Protein AF-A0A6M0S0P9-F1 (afdb_monomer_lite)

Sequence (136 aa):
MKTSNFANNAHHNLQGISISRYPATRSGFTGPEFPPLFPDTGLLKDYKESRIDWSGYVARYEQQLSLLKADEAYAYLCQIAAEIGADEPVLLCFESAKTLDKQPCHRRLVAAWLEREIGVQVPEWAKQKSLLEAVA

pLDDT: mean 90.96, std 12.31, range [41.12, 98.56]

Radius of gyration: 15.5 Å; chains: 1; bounding box: 53×34×36 Å

InterPro domains:
  IPR054495 Active DUF488-N3 subclade [PF22751] (34-116)

Organism: NCBI:txid2304604

Structure (mmCIF, N/CA/C/O backbone):
data_AF-A0A6M0S0P9-F1
#
_entry.id   AF-A0A6M0S0P9-F1
#
loop_
_atom_site.group_PDB
_atom_site.id
_atom_site.type_symbol
_atom_site.label_atom_id
_atom_site.label_alt_id
_atom_site.label_comp_id
_atom_site.label_asym_id
_atom_site.label_entity_id
_atom_site.label_seq_id
_atom_site.pdbx_PDB_ins_code
_atom_site.Cartn_x
_atom_site.Cartn_y
_atom_site.Cartn_z
_atom_site.occupancy
_atom_site.B_iso_or_equiv
_atom_site.auth_seq_id
_atom_site.auth_comp_id
_atom_site.auth_asym_id
_atom_site.auth_atom_id
_atom_site.pdbx_PDB_model_num
ATOM 1 N N . MET A 1 1 ? -9.514 -6.079 6.563 1.00 95.25 1 MET A N 1
ATOM 2 C CA . MET A 1 1 ? -8.674 -5.093 5.848 1.00 95.25 1 MET A CA 1
ATOM 3 C C . MET A 1 1 ? -9.191 -4.932 4.427 1.00 95.25 1 MET A C 1
ATOM 5 O O . MET A 1 1 ? -9.629 -5.916 3.836 1.00 95.25 1 MET A O 1
ATOM 9 N N . LYS A 1 2 ? -9.080 -3.732 3.845 1.00 97.25 2 LYS A N 1
ATOM 10 C CA . LYS A 1 2 ? -9.421 -3.441 2.440 1.00 97.25 2 LYS A CA 1
ATOM 11 C C . LYS A 1 2 ? -8.310 -2.660 1.729 1.00 97.25 2 LYS A C 1
ATOM 13 O O . LYS A 1 2 ? -7.417 -2.103 2.361 1.00 97.25 2 LYS A O 1
ATOM 18 N N . THR A 1 3 ? -8.392 -2.577 0.405 1.00 97.12 3 THR A N 1
ATOM 19 C CA . THR A 1 3 ? -7.623 -1.636 -0.437 1.00 97.12 3 THR A CA 1
ATOM 20 C C . THR A 1 3 ? -8.552 -0.563 -1.002 1.00 97.12 3 THR A C 1
ATOM 22 O O . THR A 1 3 ? -9.736 -0.819 -1.196 1.00 97.12 3 THR A O 1
ATOM 25 N N . SER A 1 4 ? -8.068 0.654 -1.236 1.00 95.50 4 SER A N 1
ATOM 26 C CA . SER A 1 4 ? -8.829 1.728 -1.886 1.00 95.50 4 SER A CA 1
ATOM 27 C C . SER A 1 4 ? -7.875 2.789 -2.453 1.00 95.50 4 SER A C 1
ATOM 29 O O . SER A 1 4 ? -6.665 2.584 -2.556 1.00 95.50 4 SER A O 1
ATOM 31 N N . ASN A 1 5 ? -8.411 3.946 -2.827 1.00 94.38 5 ASN A N 1
ATOM 32 C CA . ASN A 1 5 ? -7.642 5.084 -3.320 1.00 94.38 5 ASN A CA 1
ATOM 33 C C . ASN A 1 5 ? -7.950 6.369 -2.541 1.00 94.38 5 ASN A C 1
ATOM 35 O O . ASN A 1 5 ? -8.972 6.463 -1.854 1.00 94.38 5 ASN A O 1
ATOM 39 N N . PHE A 1 6 ? -7.078 7.372 -2.667 1.00 94.75 6 PHE A N 1
ATOM 40 C CA . PHE A 1 6 ? -7.225 8.644 -1.951 1.00 94.75 6 PHE A CA 1
ATOM 41 C C . PHE A 1 6 ? -8.537 9.377 -2.261 1.00 94.75 6 PHE A C 1
ATOM 43 O O . PHE A 1 6 ? -9.112 9.980 -1.357 1.00 94.75 6 PHE A O 1
ATOM 50 N N . ALA A 1 7 ? -9.050 9.295 -3.494 1.00 92.19 7 ALA A N 1
ATOM 51 C CA . ALA A 1 7 ? -10.322 9.928 -3.846 1.00 92.19 7 ALA A CA 1
ATOM 52 C C . ALA A 1 7 ? -11.491 9.295 -3.074 1.00 92.19 7 ALA A C 1
ATOM 54 O O . ALA A 1 7 ? -12.258 10.003 -2.427 1.00 92.19 7 ALA A O 1
ATOM 55 N N . ASN A 1 8 ? -11.593 7.963 -3.057 1.00 92.94 8 ASN A N 1
ATOM 56 C CA . ASN A 1 8 ? -12.605 7.261 -2.263 1.00 92.94 8 ASN A CA 1
ATOM 57 C C . ASN A 1 8 ? -12.457 7.555 -0.767 1.00 92.94 8 ASN A C 1
ATOM 59 O O . ASN A 1 8 ? -13.463 7.742 -0.087 1.00 92.94 8 ASN A O 1
ATOM 63 N N . ASN A 1 9 ? -11.223 7.626 -0.259 1.00 93.31 9 ASN A N 1
ATOM 64 C CA . ASN A 1 9 ? -10.981 8.007 1.128 1.00 93.31 9 ASN A CA 1
ATOM 65 C C . ASN A 1 9 ? -11.550 9.395 1.446 1.00 93.31 9 ASN A C 1
ATOM 67 O O . ASN A 1 9 ? -12.242 9.538 2.447 1.00 93.31 9 ASN A O 1
ATOM 71 N N . ALA A 1 10 ? -11.306 10.388 0.589 1.00 92.06 10 ALA A N 1
ATOM 72 C CA . ALA A 1 10 ? -11.825 11.741 0.771 1.00 92.06 10 ALA A CA 1
ATOM 73 C C . ALA A 1 10 ? -13.359 11.805 0.662 1.00 92.06 10 ALA A C 1
ATOM 75 O O . ALA A 1 10 ? -14.005 12.493 1.446 1.00 92.06 10 ALA A O 1
ATOM 76 N N . HIS A 1 11 ? -13.957 11.071 -0.280 1.00 91.62 11 HIS A N 1
ATOM 77 C CA . HIS A 1 11 ? -15.407 11.092 -0.507 1.00 91.62 11 HIS A CA 1
ATOM 78 C C . HIS A 1 11 ? -16.219 10.315 0.534 1.00 91.62 11 HIS A C 1
ATOM 80 O O . HIS A 1 11 ? -17.381 10.644 0.765 1.00 91.62 11 HIS A O 1
ATOM 86 N N . HIS A 1 12 ? -15.640 9.270 1.126 1.00 91.69 12 HIS A N 1
ATOM 87 C CA . HIS A 1 12 ? -16.354 8.347 2.014 1.00 91.69 12 HIS A CA 1
ATOM 88 C C . HIS A 1 12 ? -15.777 8.280 3.427 1.00 91.69 12 HIS A C 1
ATOM 90 O O . HIS A 1 12 ? -16.247 7.473 4.221 1.00 91.69 12 HIS A O 1
ATOM 96 N N . ASN A 1 13 ? -14.784 9.119 3.734 1.00 91.44 13 ASN A N 1
ATOM 97 C CA . ASN A 1 13 ? -14.088 9.159 5.016 1.00 91.44 13 ASN A CA 1
ATOM 98 C C . ASN A 1 13 ? -13.622 7.767 5.477 1.00 91.44 13 ASN A C 1
ATOM 100 O O . ASN A 1 13 ? -13.948 7.316 6.568 1.00 91.44 13 ASN A O 1
ATOM 104 N N . LEU A 1 14 ? -12.875 7.067 4.618 1.00 92.44 14 LEU A N 1
ATOM 105 C CA . LEU A 1 14 ? -12.474 5.675 4.875 1.00 92.44 14 LEU A CA 1
ATOM 106 C C . LEU A 1 14 ? -11.407 5.521 5.969 1.00 92.44 14 LEU A C 1
ATOM 108 O O . LEU A 1 14 ? -11.061 4.388 6.284 1.00 92.44 14 LEU A O 1
ATOM 112 N N . GLN A 1 15 ? -10.856 6.629 6.487 1.00 93.19 15 GLN A N 1
ATOM 113 C CA . GLN A 1 15 ? -9.770 6.635 7.475 1.00 93.19 15 GLN A CA 1
ATOM 114 C C . GLN A 1 15 ? -8.616 5.701 7.066 1.00 93.19 15 GLN A C 1
ATOM 116 O O . GLN A 1 15 ? -8.122 4.898 7.848 1.00 93.19 15 GLN A O 1
ATOM 121 N N . GLY A 1 16 ? -8.219 5.755 5.794 1.00 95.56 16 GLY A N 1
ATOM 122 C CA . GLY A 1 16 ? -7.221 4.835 5.264 1.00 95.56 16 GLY A CA 1
ATOM 123 C C . GLY A 1 16 ? -5.777 5.196 5.618 1.00 95.56 16 GLY A C 1
ATOM 124 O O . GLY A 1 16 ? -5.466 6.301 6.060 1.00 95.56 16 GLY A O 1
ATOM 125 N N . ILE A 1 17 ? -4.888 4.241 5.364 1.00 97.69 17 ILE A N 1
ATOM 126 C CA . ILE A 1 17 ? -3.449 4.292 5.613 1.00 97.69 17 ILE A CA 1
ATOM 127 C C . ILE A 1 17 ? -2.742 4.395 4.262 1.00 97.69 17 ILE A C 1
ATOM 129 O O . ILE A 1 17 ? -2.946 3.555 3.380 1.00 97.69 17 ILE A O 1
ATOM 133 N N . SER A 1 18 ? -1.904 5.412 4.076 1.00 97.38 18 SER A N 1
ATOM 134 C CA . SER A 1 18 ? -1.117 5.551 2.850 1.00 97.38 18 SER A CA 1
ATOM 135 C C . SER A 1 18 ? -0.036 4.478 2.776 1.00 97.38 18 SER A C 1
ATOM 137 O O . SER A 1 18 ? 0.762 4.317 3.700 1.00 97.38 18 SER A O 1
ATOM 139 N N . ILE A 1 19 ? 0.033 3.801 1.631 1.00 97.00 19 ILE A N 1
ATOM 140 C CA . ILE A 1 19 ? 1.184 2.982 1.222 1.00 97.00 19 ILE A CA 1
ATOM 141 C C . ILE A 1 19 ? 1.839 3.548 -0.048 1.00 97.00 19 ILE A C 1
ATOM 143 O O . ILE A 1 19 ? 2.531 2.843 -0.780 1.00 97.00 19 ILE A O 1
ATOM 147 N N . SER A 1 20 ? 1.604 4.827 -0.347 1.00 94.31 20 SER A N 1
ATOM 148 C CA . SER A 1 20 ? 2.195 5.519 -1.492 1.00 94.31 20 SER A CA 1
ATOM 149 C C . SER A 1 20 ? 3.496 6.214 -1.105 1.00 94.31 20 SER A C 1
ATOM 151 O O . SER A 1 20 ? 3.561 6.917 -0.102 1.00 94.31 20 SER A O 1
ATOM 153 N N . ARG A 1 21 ? 4.516 6.109 -1.965 1.00 92.88 21 ARG A N 1
ATOM 154 C CA . ARG A 1 21 ? 5.780 6.827 -1.772 1.00 92.88 21 ARG A CA 1
ATOM 155 C C . ARG A 1 21 ? 5.627 8.342 -1.896 1.00 92.88 21 ARG A C 1
ATOM 157 O O . ARG A 1 21 ? 6.290 9.081 -1.172 1.00 92.88 21 ARG A O 1
ATOM 164 N N . TYR A 1 22 ? 4.810 8.798 -2.845 1.00 87.31 22 TYR A N 1
ATOM 165 C CA . TYR A 1 22 ? 4.619 10.225 -3.082 1.00 87.31 22 TYR A CA 1
ATOM 166 C C . TYR A 1 22 ? 3.545 10.789 -2.147 1.00 87.31 22 TYR A C 1
ATOM 168 O O . TYR A 1 22 ? 2.498 10.148 -2.000 1.00 87.31 22 TYR A O 1
ATOM 176 N N . PRO A 1 23 ? 3.765 11.991 -1.574 1.00 81.12 23 PRO A N 1
ATOM 177 C CA . PRO A 1 23 ? 2.812 12.612 -0.669 1.00 81.12 23 PRO A CA 1
ATOM 178 C C . PRO A 1 23 ? 1.453 12.821 -1.334 1.00 81.12 23 PRO A C 1
ATOM 180 O O . PRO A 1 23 ? 1.353 13.398 -2.420 1.00 81.12 23 PRO A O 1
ATOM 183 N N . ALA A 1 24 ? 0.393 12.430 -0.639 1.00 82.62 24 ALA A N 1
ATOM 184 C CA . ALA A 1 24 ? -0.990 12.619 -1.068 1.00 82.62 24 ALA A CA 1
ATOM 185 C C . ALA A 1 24 ? -1.566 13.987 -0.645 1.00 82.62 24 ALA A C 1
ATOM 187 O O . ALA A 1 24 ? -2.780 14.173 -0.530 1.00 82.62 24 ALA A O 1
ATOM 188 N N . THR A 1 25 ? -0.697 14.986 -0.459 1.00 77.25 25 THR A N 1
ATOM 189 C CA . THR A 1 25 ? -1.082 16.351 -0.061 1.00 77.25 25 THR A CA 1
ATOM 190 C C . THR A 1 25 ? -1.999 17.011 -1.088 1.00 77.25 25 THR A C 1
ATOM 192 O O . THR A 1 25 ? -2.911 17.742 -0.718 1.00 77.25 25 THR A O 1
ATOM 195 N N . ARG A 1 26 ? -1.835 16.692 -2.382 1.00 75.62 26 ARG A N 1
ATOM 196 C CA . ARG A 1 26 ? -2.721 17.180 -3.456 1.00 75.62 26 ARG A CA 1
ATOM 197 C C . ARG A 1 26 ? -4.155 16.654 -3.359 1.00 75.62 26 ARG A C 1
ATOM 199 O O . ARG A 1 26 ? -5.054 17.302 -3.877 1.00 75.62 26 ARG A O 1
ATOM 206 N N . SER A 1 27 ? -4.374 15.513 -2.704 1.00 75.19 27 SER A N 1
ATOM 207 C CA . SER A 1 27 ? -5.715 15.001 -2.385 1.00 75.19 27 SER A CA 1
ATOM 208 C C . SER A 1 27 ? -6.212 15.437 -1.002 1.00 75.19 27 SER A C 1
ATOM 210 O O . SER A 1 27 ? -7.252 14.959 -0.563 1.00 75.19 27 SER A O 1
ATOM 212 N N . GLY A 1 28 ? -5.473 16.303 -0.296 1.00 83.44 28 GLY A N 1
ATOM 213 C CA . GLY A 1 28 ? -5.807 16.735 1.064 1.00 83.44 28 GLY A CA 1
ATOM 214 C C . GLY A 1 28 ? -5.645 15.644 2.126 1.00 83.44 28 GLY A C 1
ATOM 215 O O . GLY A 1 28 ? -6.179 15.782 3.221 1.00 83.44 28 GLY A O 1
ATOM 216 N N . PHE A 1 29 ? -4.939 14.550 1.820 1.00 92.06 29 PHE A N 1
ATOM 217 C CA . PHE A 1 29 ? -4.750 13.454 2.767 1.00 92.06 29 PHE A CA 1
ATOM 218 C C . PHE A 1 29 ? -3.677 13.818 3.800 1.00 92.06 29 PHE A C 1
ATOM 220 O O . PHE A 1 29 ? -2.547 14.142 3.436 1.00 92.06 29 PHE A O 1
ATOM 227 N N . THR A 1 30 ? -4.039 13.722 5.078 1.00 90.56 30 THR A N 1
ATOM 228 C CA . THR A 1 30 ? -3.160 13.948 6.241 1.00 90.56 30 THR A CA 1
ATOM 229 C C . THR A 1 30 ? -3.200 12.772 7.224 1.00 90.56 30 THR A C 1
ATOM 231 O O . THR A 1 30 ? -2.909 12.942 8.405 1.00 90.56 30 THR A O 1
ATOM 234 N N . GLY A 1 31 ? -3.652 11.604 6.760 1.00 93.00 31 GLY A N 1
ATOM 235 C CA . GLY A 1 31 ? -3.769 10.401 7.577 1.00 93.00 31 GLY A CA 1
ATOM 236 C C . GLY A 1 31 ? -2.433 9.676 7.764 1.00 93.00 31 GLY A C 1
ATOM 237 O O . GLY A 1 31 ? -1.399 10.130 7.267 1.00 93.00 31 GLY A O 1
ATOM 238 N N . PRO A 1 32 ? -2.448 8.539 8.473 1.00 96.56 32 PRO A N 1
ATOM 239 C CA . PRO A 1 32 ? -1.241 7.776 8.741 1.00 96.56 32 PRO A CA 1
ATOM 240 C C . PRO A 1 32 ? -0.662 7.151 7.471 1.00 96.56 32 PRO A C 1
ATOM 242 O O . PRO A 1 32 ? -1.350 6.912 6.473 1.00 96.56 32 PRO A O 1
ATOM 245 N N . GLU A 1 33 ? 0.622 6.829 7.546 1.00 96.69 33 GLU A N 1
ATOM 246 C CA . GLU A 1 33 ? 1.362 6.170 6.482 1.00 96.69 33 GLU A CA 1
ATOM 247 C C . GLU A 1 33 ? 2.059 4.918 7.016 1.00 96.69 33 GLU A C 1
ATOM 249 O O . GLU A 1 33 ? 2.453 4.875 8.182 1.00 96.69 33 GLU A O 1
ATOM 254 N N . PHE A 1 34 ? 2.274 3.922 6.153 1.00 97.56 34 PHE A N 1
ATOM 255 C CA . PHE A 1 34 ? 3.099 2.760 6.481 1.00 97.56 34 PHE A CA 1
ATOM 256 C C . PHE A 1 34 ? 4.268 2.611 5.491 1.00 97.56 34 PHE A C 1
ATOM 258 O O . PHE A 1 34 ? 4.173 1.861 4.513 1.00 97.56 34 PHE A O 1
ATOM 265 N N . PRO A 1 35 ? 5.390 3.325 5.736 1.00 96.81 35 PRO A N 1
ATOM 266 C CA . PRO A 1 35 ? 6.513 3.398 4.808 1.00 96.81 35 PRO A CA 1
ATOM 267 C C . PRO A 1 35 ? 7.164 2.083 4.368 1.00 96.81 35 PRO A C 1
ATOM 269 O O . PRO A 1 35 ? 7.607 2.035 3.221 1.00 96.81 35 PRO A O 1
ATOM 272 N N . PRO A 1 36 ? 7.216 1.012 5.185 1.00 97.19 36 PRO A N 1
ATOM 273 C CA . PRO A 1 36 ? 7.748 -0.279 4.742 1.00 97.19 36 PRO A CA 1
ATOM 274 C C . PRO A 1 36 ? 7.068 -0.848 3.487 1.00 97.19 36 PRO A C 1
ATOM 276 O O . PRO A 1 36 ? 7.708 -1.559 2.715 1.00 97.19 36 PRO A O 1
ATOM 279 N N . LEU A 1 37 ? 5.799 -0.503 3.241 1.00 97.69 37 LEU A N 1
ATOM 280 C CA . LEU A 1 37 ? 5.066 -0.925 2.043 1.00 97.69 37 LEU A CA 1
ATOM 281 C C . LEU A 1 37 ? 5.187 0.054 0.868 1.00 97.69 37 LEU A C 1
ATOM 283 O O . LEU A 1 37 ? 4.608 -0.186 -0.190 1.00 97.69 37 LEU A O 1
ATOM 287 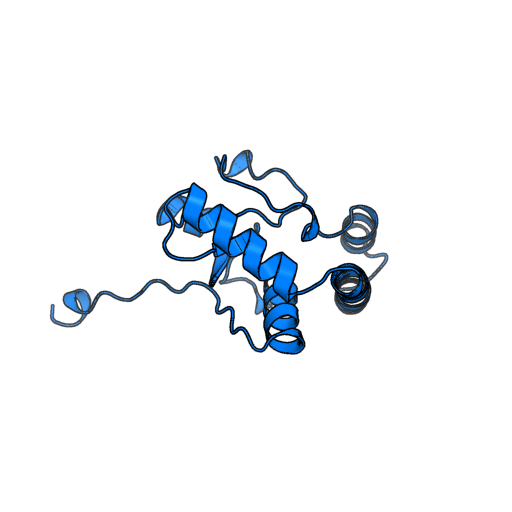N N . PHE A 1 38 ? 5.931 1.150 0.999 1.00 97.12 38 PHE A N 1
ATOM 288 C CA . PHE A 1 38 ? 6.162 2.052 -0.124 1.00 97.12 38 PHE A CA 1
ATOM 289 C C . PHE A 1 38 ? 7.042 1.372 -1.169 1.00 97.12 38 PHE A C 1
ATOM 291 O O . PHE A 1 38 ? 8.106 0.875 -0.807 1.00 97.12 38 PHE A O 1
ATOM 298 N N . PRO A 1 39 ? 6.675 1.385 -2.461 1.00 96.06 39 PRO A N 1
ATOM 299 C CA . PRO A 1 39 ? 7.593 0.948 -3.501 1.00 96.06 39 PRO A CA 1
ATOM 300 C C . PRO A 1 39 ? 8.896 1.744 -3.446 1.00 96.06 39 PRO A C 1
ATOM 302 O O . PRO A 1 39 ? 8.873 2.972 -3.279 1.00 96.06 39 PRO A O 1
ATOM 305 N N . ASP A 1 40 ? 10.021 1.045 -3.595 1.00 95.31 40 ASP A N 1
ATOM 306 C CA . ASP A 1 40 ? 11.336 1.672 -3.637 1.00 95.31 40 ASP A CA 1
ATOM 307 C C . ASP A 1 40 ? 11.414 2.789 -4.700 1.00 95.31 40 ASP A C 1
ATOM 309 O O . ASP A 1 40 ? 10.797 2.748 -5.768 1.00 95.31 40 ASP A O 1
ATOM 31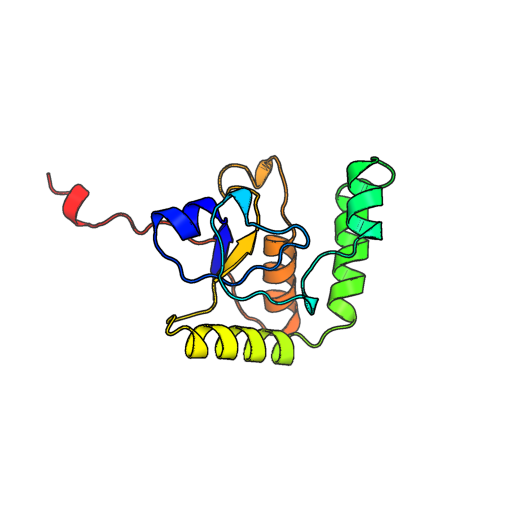3 N N . THR A 1 41 ? 12.200 3.821 -4.404 1.00 94.56 41 THR A N 1
ATOM 314 C CA . THR A 1 41 ? 12.362 4.976 -5.295 1.00 94.56 41 THR A CA 1
ATOM 315 C C . THR A 1 41 ? 13.067 4.632 -6.605 1.00 94.56 41 THR A C 1
ATOM 317 O O . THR A 1 41 ? 12.692 5.173 -7.647 1.00 94.56 41 THR A O 1
ATOM 320 N N . GLY A 1 42 ? 14.052 3.731 -6.578 1.00 96.12 42 GLY A N 1
ATOM 321 C CA . GLY A 1 42 ? 14.731 3.226 -7.768 1.00 96.12 42 GLY A CA 1
ATOM 322 C C . GLY A 1 42 ? 13.789 2.390 -8.625 1.00 96.12 42 GLY A C 1
ATOM 323 O O . GLY A 1 42 ? 13.716 2.607 -9.832 1.00 96.12 42 GLY A O 1
ATOM 324 N N . LEU A 1 43 ? 12.987 1.528 -7.995 1.00 96.12 43 LEU A N 1
ATOM 325 C CA . LEU A 1 43 ? 11.907 0.787 -8.654 1.00 96.12 43 LEU A CA 1
ATOM 326 C C . LEU A 1 43 ? 10.916 1.721 -9.377 1.00 96.12 43 LEU A C 1
ATOM 328 O O . LEU A 1 43 ? 10.653 1.543 -10.568 1.00 96.12 43 LEU A O 1
ATOM 332 N N . LEU A 1 44 ? 10.393 2.740 -8.686 1.00 94.50 44 LEU A N 1
ATOM 333 C CA . LEU A 1 44 ? 9.462 3.713 -9.276 1.00 94.50 44 LEU A CA 1
ATOM 334 C C . LEU A 1 44 ? 10.100 4.499 -10.424 1.00 94.50 44 LEU A C 1
ATOM 336 O O . LEU A 1 44 ? 9.453 4.738 -11.445 1.00 94.50 44 LEU A O 1
ATOM 340 N N . LYS A 1 45 ? 11.363 4.906 -10.261 1.00 95.56 45 LYS A N 1
ATOM 341 C CA . LYS A 1 45 ? 12.118 5.623 -11.289 1.00 95.56 45 LYS A CA 1
ATOM 342 C C . LYS A 1 45 ? 12.308 4.764 -12.534 1.00 95.56 45 LYS A C 1
ATOM 344 O O . LYS A 1 45 ? 11.993 5.226 -13.627 1.00 95.56 45 LYS A O 1
ATOM 349 N N . ASP A 1 46 ? 12.785 3.535 -12.370 1.00 97.06 46 ASP A N 1
ATOM 350 C CA . ASP A 1 46 ? 13.050 2.627 -13.483 1.00 97.06 46 ASP A CA 1
ATOM 351 C C . ASP A 1 46 ? 11.771 2.328 -14.273 1.00 97.06 46 ASP A C 1
ATOM 353 O O . ASP A 1 46 ? 11.799 2.338 -15.503 1.00 97.06 46 ASP A O 1
ATOM 357 N N . TYR A 1 47 ? 10.639 2.134 -13.590 1.00 94.69 47 TYR A N 1
ATOM 358 C CA . TYR A 1 47 ? 9.351 1.925 -14.253 1.00 94.69 47 TYR A CA 1
ATOM 359 C C . TYR A 1 47 ? 8.865 3.183 -14.985 1.00 94.69 47 TYR A C 1
ATOM 361 O O . TYR A 1 47 ? 8.492 3.122 -16.155 1.00 94.69 47 TYR A O 1
ATOM 369 N N . LYS A 1 48 ? 8.942 4.358 -14.343 1.00 92.50 48 LYS A N 1
ATOM 370 C CA . LYS A 1 48 ? 8.548 5.638 -14.957 1.00 92.50 48 LYS A CA 1
ATOM 371 C C . LYS A 1 48 ? 9.386 5.982 -16.191 1.00 92.50 48 LYS A C 1
ATOM 373 O O . LYS A 1 48 ? 8.863 6.537 -17.153 1.00 92.50 48 LYS A O 1
ATOM 378 N N . GLU A 1 49 ? 10.676 5.669 -16.164 1.00 96.88 49 GLU A N 1
ATOM 379 C CA . GLU A 1 49 ? 11.601 5.881 -17.281 1.00 96.88 49 GLU A CA 1
ATOM 380 C C . GLU A 1 49 ? 11.564 4.737 -18.313 1.00 96.88 49 GLU A C 1
ATOM 382 O O . GLU A 1 49 ? 12.389 4.717 -19.222 1.00 96.88 49 GLU A O 1
ATOM 387 N N . SER A 1 50 ? 10.614 3.797 -18.200 1.00 96.38 50 SER A N 1
ATOM 388 C CA . SER A 1 50 ? 10.457 2.642 -19.102 1.00 96.38 50 SER A CA 1
ATOM 389 C C . SER A 1 50 ? 11.706 1.754 -19.211 1.00 96.38 50 SER A C 1
ATOM 391 O O . SER A 1 50 ? 11.914 1.083 -20.220 1.00 96.38 50 SER A O 1
ATOM 393 N N . ARG A 1 51 ? 12.551 1.732 -18.171 1.00 97.88 51 ARG A N 1
ATOM 394 C CA . ARG A 1 51 ? 13.714 0.830 -18.070 1.00 97.88 51 ARG A CA 1
ATOM 395 C C . ARG A 1 51 ? 13.305 -0.593 -17.697 1.00 97.88 51 ARG A C 1
ATOM 397 O O . ARG A 1 51 ? 14.039 -1.536 -17.973 1.00 97.88 51 ARG A O 1
ATOM 404 N N . ILE A 1 52 ? 12.155 -0.725 -17.043 1.00 97.00 52 ILE A N 1
ATOM 405 C CA . ILE A 1 52 ? 11.470 -1.982 -16.750 1.00 97.00 52 ILE A CA 1
ATOM 406 C C . ILE A 1 52 ? 9.997 -1.829 -17.118 1.00 97.00 52 ILE A C 1
ATOM 408 O O . ILE A 1 52 ? 9.446 -0.729 -17.061 1.00 97.00 52 ILE A O 1
ATOM 412 N N . ASP A 1 53 ? 9.363 -2.937 -17.476 1.00 95.81 53 ASP A N 1
ATOM 413 C CA . ASP A 1 53 ? 7.920 -3.003 -17.670 1.00 95.81 53 ASP A CA 1
ATOM 414 C C . ASP A 1 53 ? 7.200 -3.365 -16.358 1.00 95.81 53 ASP A C 1
ATOM 416 O O . ASP A 1 53 ? 7.803 -3.429 -15.280 1.00 95.81 53 ASP A O 1
ATOM 420 N N . TRP A 1 54 ? 5.889 -3.605 -16.439 1.00 94.44 54 TRP A N 1
ATOM 421 C CA . TRP A 1 54 ? 5.100 -3.988 -15.270 1.00 94.44 54 TRP A CA 1
ATOM 422 C C . TRP A 1 54 ? 5.548 -5.328 -14.673 1.00 94.44 54 TRP A C 1
ATOM 424 O O . TRP A 1 54 ? 5.551 -5.483 -13.456 1.00 94.44 54 TRP A O 1
ATOM 434 N N . SER A 1 55 ? 5.979 -6.285 -15.498 1.00 95.81 55 SER A N 1
ATOM 435 C CA . SER A 1 55 ? 6.461 -7.578 -15.003 1.00 95.81 55 SER A CA 1
ATOM 436 C C . SER A 1 55 ? 7.747 -7.417 -14.184 1.00 95.81 55 SER A C 1
ATOM 438 O O . SER A 1 55 ? 7.856 -7.954 -13.079 1.00 95.81 55 SER A O 1
ATOM 440 N N . GLY A 1 56 ? 8.676 -6.584 -14.664 1.00 97.12 56 GLY A N 1
ATOM 441 C CA . GLY A 1 56 ? 9.887 -6.218 -13.937 1.00 97.12 56 GLY A CA 1
ATOM 442 C C . GLY A 1 56 ? 9.586 -5.423 -12.668 1.00 97.12 56 GLY A C 1
ATOM 443 O O . GLY A 1 56 ? 10.267 -5.608 -11.658 1.00 97.12 56 GLY A O 1
ATOM 444 N N . TYR A 1 57 ? 8.545 -4.583 -12.690 1.00 97.19 57 TYR A N 1
ATOM 445 C CA . TYR A 1 57 ? 8.078 -3.888 -11.495 1.00 97.19 57 TYR A CA 1
ATOM 446 C C . TYR A 1 57 ? 7.591 -4.874 -10.428 1.00 97.19 57 TYR A C 1
ATOM 448 O O . TYR A 1 57 ? 8.045 -4.810 -9.285 1.00 97.19 57 TYR A O 1
ATOM 456 N N . VAL A 1 58 ? 6.704 -5.802 -10.808 1.00 97.38 58 VAL A N 1
ATOM 457 C CA . VAL A 1 58 ? 6.144 -6.821 -9.907 1.00 97.38 58 VAL A CA 1
ATOM 458 C C . VAL A 1 58 ? 7.260 -7.638 -9.273 1.00 97.38 58 VAL A C 1
ATOM 460 O O . VAL A 1 58 ? 7.333 -7.688 -8.051 1.00 97.38 58 VAL A O 1
ATOM 463 N N . ALA A 1 59 ? 8.178 -8.187 -10.071 1.00 97.88 59 ALA A N 1
ATOM 464 C CA . ALA A 1 59 ? 9.257 -9.032 -9.561 1.00 97.88 59 ALA A CA 1
ATOM 465 C C . ALA A 1 59 ? 10.125 -8.315 -8.509 1.00 97.88 59 ALA A C 1
ATOM 467 O O . ALA A 1 59 ? 10.443 -8.876 -7.459 1.00 97.88 59 ALA A O 1
ATOM 468 N N . ARG A 1 60 ? 10.487 -7.050 -8.757 1.00 98.12 60 ARG A N 1
ATOM 469 C CA . ARG A 1 60 ? 11.292 -6.258 -7.812 1.00 98.12 60 ARG A CA 1
ATOM 470 C C . ARG A 1 60 ? 10.510 -5.860 -6.564 1.00 98.12 60 ARG A C 1
ATOM 472 O O . ARG A 1 60 ? 11.070 -5.859 -5.471 1.00 98.12 60 ARG A O 1
ATOM 479 N N . TYR A 1 61 ? 9.231 -5.523 -6.706 1.00 98.25 61 TYR A N 1
ATOM 480 C CA . TYR A 1 61 ? 8.402 -5.182 -5.554 1.00 98.25 61 TYR A CA 1
ATOM 481 C C . TYR A 1 61 ? 8.104 -6.409 -4.686 1.00 98.25 61 TYR A C 1
ATOM 483 O O . TYR A 1 61 ? 8.156 -6.317 -3.466 1.00 98.25 61 TYR A O 1
ATOM 491 N N . GLU A 1 62 ? 7.881 -7.580 -5.283 1.00 97.94 62 GLU A N 1
ATOM 492 C CA . GLU A 1 62 ? 7.758 -8.837 -4.538 1.00 97.94 62 GLU A CA 1
ATOM 493 C C . GLU A 1 62 ? 9.048 -9.180 -3.788 1.00 97.94 62 GLU A C 1
ATOM 495 O O . GLU A 1 62 ? 8.984 -9.580 -2.626 1.00 97.94 62 GLU A O 1
ATOM 500 N N . GLN A 1 63 ? 10.218 -8.949 -4.394 1.00 98.06 63 GLN A N 1
ATOM 501 C CA . GLN A 1 63 ? 11.494 -9.081 -3.691 1.00 98.06 63 GLN A CA 1
ATOM 502 C C . GLN A 1 63 ? 11.563 -8.142 -2.478 1.00 98.06 63 GLN A C 1
ATOM 504 O O . GLN A 1 63 ? 11.978 -8.568 -1.403 1.00 98.06 63 GLN A O 1
ATOM 509 N N . GLN A 1 64 ? 11.121 -6.890 -2.614 1.00 98.12 64 GLN A N 1
ATOM 510 C CA . GLN A 1 64 ? 11.038 -5.962 -1.485 1.00 98.12 64 GLN A CA 1
ATOM 511 C C . GLN A 1 64 ? 10.109 -6.494 -0.382 1.00 98.12 64 GLN A C 1
ATOM 513 O O . GLN A 1 64 ? 10.495 -6.500 0.785 1.00 98.12 64 GLN A O 1
ATOM 518 N N . LEU A 1 65 ? 8.911 -6.969 -0.738 1.00 98.19 65 LEU A N 1
ATOM 519 C CA . LEU A 1 65 ? 7.954 -7.528 0.223 1.00 98.19 65 LEU A CA 1
ATOM 520 C C . LEU A 1 65 ? 8.496 -8.783 0.920 1.00 98.19 65 LEU A C 1
ATOM 522 O O . LEU A 1 65 ? 8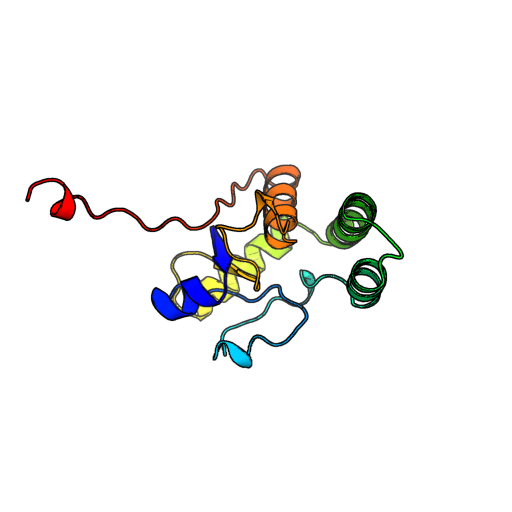.212 -8.985 2.095 1.00 98.19 65 LEU A O 1
ATOM 526 N N . SER A 1 66 ? 9.323 -9.585 0.242 1.00 97.44 66 SER A N 1
ATOM 527 C CA . SER A 1 66 ? 9.938 -10.789 0.825 1.00 97.44 66 SER A CA 1
ATOM 528 C C . SER A 1 66 ? 10.924 -10.502 1.967 1.00 97.44 66 SER A C 1
ATOM 530 O O . SER A 1 66 ? 11.269 -11.405 2.725 1.00 97.44 66 SER A O 1
ATOM 532 N N . LEU A 1 67 ? 11.371 -9.248 2.109 1.00 97.94 67 LEU A N 1
ATOM 533 C CA . LEU A 1 67 ? 12.209 -8.799 3.225 1.00 97.94 67 LEU A CA 1
ATOM 534 C C . LEU A 1 67 ? 11.392 -8.450 4.478 1.00 97.94 67 LEU A C 1
ATOM 536 O O . LEU A 1 67 ? 11.970 -8.176 5.530 1.00 97.94 67 LEU A O 1
ATOM 540 N N . LEU A 1 68 ? 10.063 -8.416 4.365 1.00 98.12 68 LEU A N 1
ATOM 541 C CA . LEU A 1 68 ? 9.141 -8.116 5.452 1.00 98.12 68 LEU A CA 1
ATOM 542 C C . LEU A 1 68 ? 8.460 -9.395 5.937 1.00 98.12 68 LEU A C 1
ATOM 544 O O . LEU A 1 68 ? 8.309 -10.370 5.204 1.00 98.12 68 LEU A O 1
ATOM 548 N N . LYS A 1 69 ? 7.973 -9.353 7.174 1.00 98.38 69 LYS A N 1
ATOM 549 C CA . LYS A 1 69 ? 7.099 -10.384 7.728 1.00 98.38 69 LYS A CA 1
ATOM 550 C C . LYS A 1 69 ? 5.643 -9.954 7.584 1.00 98.38 69 LYS A C 1
ATOM 552 O O . LYS A 1 69 ? 5.251 -8.893 8.074 1.00 98.38 69 LYS A O 1
ATOM 557 N N . ALA A 1 70 ? 4.858 -10.749 6.861 1.00 98.31 70 ALA A N 1
ATOM 558 C CA . ALA A 1 70 ? 3.484 -10.405 6.502 1.00 98.31 70 ALA A CA 1
ATOM 559 C C . ALA A 1 70 ? 2.546 -10.315 7.716 1.00 98.31 70 ALA A C 1
ATOM 561 O O . ALA A 1 70 ? 1.697 -9.427 7.768 1.00 98.31 70 ALA A O 1
ATOM 562 N N . ASP A 1 71 ? 2.727 -11.187 8.706 1.00 98.38 71 ASP A N 1
ATOM 563 C CA . ASP A 1 71 ? 1.991 -11.184 9.972 1.00 98.38 71 ASP A CA 1
ATOM 564 C C . ASP A 1 71 ? 2.283 -9.927 10.806 1.00 98.38 71 ASP A C 1
ATOM 566 O O . ASP A 1 71 ? 1.350 -9.262 11.259 1.00 98.38 71 ASP A O 1
ATOM 570 N N . GLU A 1 72 ? 3.556 -9.542 10.938 1.00 98.50 72 GLU A N 1
ATOM 571 C CA . GLU A 1 72 ? 3.964 -8.316 11.636 1.00 98.50 72 GLU A CA 1
ATOM 572 C C . GLU A 1 72 ? 3.435 -7.061 10.921 1.00 98.50 72 GLU A C 1
ATOM 574 O O . GLU A 1 72 ? 2.877 -6.165 11.559 1.00 98.50 72 GLU A O 1
ATOM 579 N N . ALA A 1 73 ? 3.536 -7.009 9.588 1.00 98.50 73 ALA A N 1
ATOM 580 C CA . ALA A 1 73 ? 2.991 -5.913 8.788 1.00 98.50 73 ALA A CA 1
ATOM 581 C C . ALA A 1 73 ? 1.464 -5.797 8.933 1.00 98.50 73 ALA A C 1
ATOM 583 O O . ALA A 1 73 ? 0.938 -4.696 9.111 1.00 98.50 73 ALA A O 1
ATOM 584 N N . TYR A 1 74 ? 0.747 -6.923 8.886 1.00 98.56 74 TYR A N 1
ATOM 585 C CA . TYR A 1 74 ? -0.702 -6.963 9.071 1.00 98.56 74 TYR A CA 1
ATOM 586 C C . TYR A 1 74 ? -1.116 -6.485 10.467 1.00 98.56 74 TYR A C 1
ATOM 588 O O . TYR A 1 74 ? -2.019 -5.650 10.586 1.00 98.56 74 TYR A O 1
ATOM 596 N N . ALA A 1 75 ? -0.443 -6.971 11.513 1.00 98.44 75 ALA A N 1
ATOM 597 C CA . ALA A 1 75 ? -0.703 -6.567 12.891 1.00 98.44 75 ALA A CA 1
ATOM 598 C C . ALA A 1 75 ? -0.481 -5.060 13.083 1.00 98.44 75 ALA A C 1
ATOM 600 O O . ALA A 1 75 ? -1.339 -4.382 13.650 1.00 98.44 75 ALA A O 1
ATOM 601 N N . TYR A 1 76 ? 0.609 -4.518 12.534 1.00 98.44 76 TYR A N 1
ATOM 602 C CA . TYR A 1 76 ? 0.913 -3.090 12.613 1.00 98.44 76 TYR A CA 1
ATOM 603 C C . TYR A 1 76 ? -0.133 -2.229 11.891 1.00 98.44 76 TYR A C 1
ATOM 605 O O . TYR A 1 76 ? -0.585 -1.217 12.418 1.00 98.44 76 TYR A O 1
ATOM 613 N N . LEU A 1 77 ? -0.594 -2.653 10.711 1.00 98.50 77 LEU A N 1
ATOM 614 C CA . LEU A 1 77 ? -1.678 -1.972 9.997 1.00 98.50 77 LEU A CA 1
ATOM 615 C C . LEU A 1 77 ? -2.991 -1.975 10.793 1.00 98.50 77 LEU A C 1
ATOM 617 O O . LEU A 1 77 ? -3.694 -0.965 10.816 1.00 98.50 77 LEU A O 1
ATOM 621 N N . CYS A 1 78 ? -3.322 -3.087 11.454 1.00 98.31 78 CYS A N 1
ATOM 622 C CA . CYS A 1 78 ? -4.494 -3.163 12.329 1.00 98.31 78 CYS A CA 1
ATOM 623 C C . CYS A 1 78 ? -4.351 -2.246 13.548 1.00 98.31 78 CYS A C 1
ATOM 625 O O . CYS A 1 78 ? -5.319 -1.591 13.927 1.00 98.31 78 CYS A O 1
ATOM 627 N N . GLN A 1 79 ? -3.151 -2.159 14.125 1.00 98.44 79 GLN A N 1
ATOM 628 C CA . GLN A 1 79 ? -2.868 -1.243 15.224 1.00 98.44 79 GLN A CA 1
ATOM 629 C C . GLN A 1 79 ? -3.065 0.219 14.802 1.00 98.44 79 GLN A C 1
ATOM 631 O O . GLN A 1 79 ? -3.805 0.934 15.473 1.00 98.44 79 GLN A O 1
ATOM 636 N N . ILE A 1 80 ? -2.492 0.646 13.668 1.00 98.12 80 ILE A N 1
ATOM 637 C CA . ILE A 1 80 ? -2.698 2.006 13.137 1.00 98.12 80 ILE A CA 1
ATOM 638 C C . ILE A 1 80 ? -4.193 2.293 12.962 1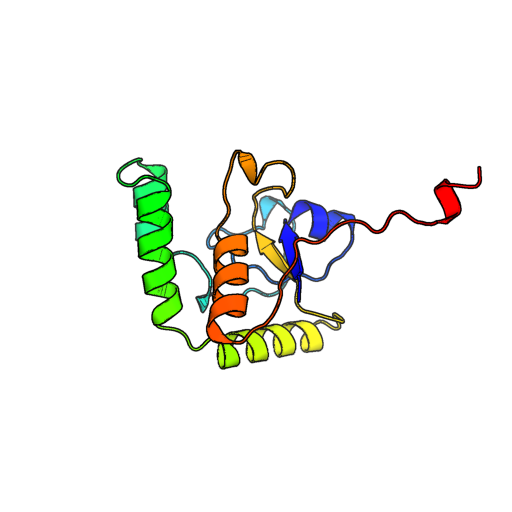.00 98.12 80 ILE A C 1
ATOM 640 O O . ILE A 1 80 ? -4.661 3.360 13.348 1.00 98.12 80 ILE A O 1
ATOM 644 N N . ALA A 1 81 ? -4.946 1.354 12.375 1.00 97.62 81 ALA A N 1
ATOM 645 C CA . ALA A 1 81 ? -6.383 1.514 12.164 1.00 97.62 81 ALA A CA 1
ATOM 646 C C . ALA A 1 81 ? -7.135 1.715 13.490 1.00 97.62 8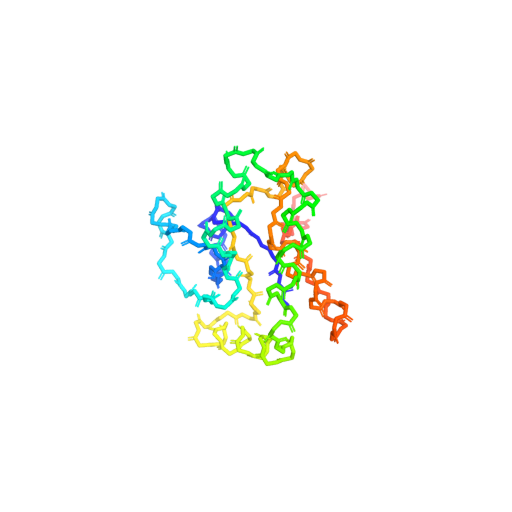1 ALA A C 1
ATOM 648 O O . ALA A 1 81 ? -7.944 2.635 13.601 1.00 97.62 81 ALA A O 1
ATOM 649 N N . ALA A 1 82 ? -6.814 0.922 14.514 1.00 97.56 82 ALA A N 1
ATOM 650 C CA . ALA A 1 82 ? -7.403 1.068 15.841 1.00 97.56 82 ALA A CA 1
ATOM 651 C C . ALA A 1 82 ? -7.058 2.422 16.490 1.00 97.56 82 ALA A C 1
ATOM 653 O O . ALA A 1 82 ? -7.933 3.064 17.068 1.00 97.56 82 ALA A O 1
ATOM 654 N N . GLU A 1 83 ? -5.813 2.893 16.358 1.00 97.38 83 GLU A N 1
ATOM 655 C CA . GLU A 1 83 ? -5.353 4.179 16.911 1.00 97.38 83 GLU A CA 1
ATOM 656 C C . GLU A 1 83 ? -6.080 5.388 16.303 1.00 97.38 83 GLU A C 1
ATOM 658 O O . GLU A 1 83 ? -6.325 6.376 16.997 1.00 97.38 83 GLU A O 1
ATOM 663 N N . ILE A 1 84 ? -6.473 5.307 15.029 1.00 95.12 84 ILE A N 1
ATOM 664 C CA . ILE A 1 84 ? -7.263 6.350 14.350 1.00 95.12 84 ILE A CA 1
ATOM 665 C C . ILE A 1 84 ? -8.781 6.121 14.441 1.00 95.12 84 ILE A C 1
ATOM 667 O O . ILE A 1 84 ? -9.547 6.867 13.825 1.00 95.12 84 ILE A O 1
ATOM 671 N N . GLY A 1 85 ? -9.221 5.105 15.191 1.00 94.75 85 GLY A N 1
ATOM 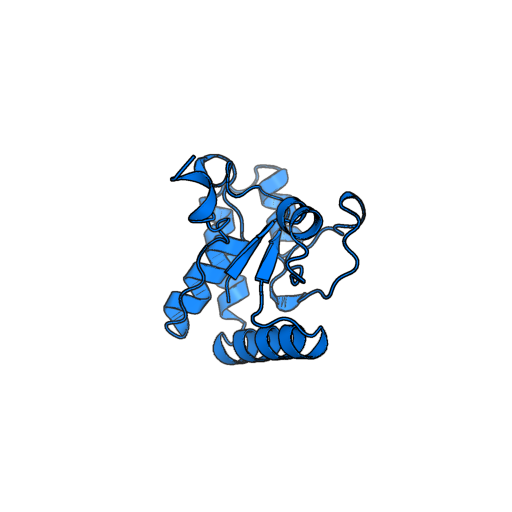672 C CA . GLY A 1 85 ? -10.632 4.781 15.407 1.00 94.75 85 GLY A CA 1
ATOM 673 C C . GLY A 1 85 ? -11.348 4.173 14.198 1.00 94.75 85 GLY A C 1
ATOM 674 O O . GLY A 1 85 ? -12.561 4.328 14.087 1.00 94.75 85 GLY A O 1
ATOM 675 N N . ALA A 1 86 ? -10.621 3.528 13.285 1.00 95.12 86 ALA A N 1
ATOM 676 C CA . ALA A 1 86 ? -11.187 2.804 12.151 1.00 95.12 86 ALA A CA 1
ATOM 677 C C . ALA A 1 86 ? -11.456 1.329 12.507 1.00 95.12 86 ALA A C 1
ATOM 679 O O . ALA A 1 86 ? -10.651 0.691 13.184 1.00 95.12 86 ALA A O 1
ATOM 680 N N . ASP A 1 87 ? -12.551 0.765 11.988 1.00 93.19 87 ASP A N 1
ATOM 681 C CA . ASP A 1 87 ? -12.934 -0.639 12.231 1.00 93.19 87 ASP A CA 1
ATOM 682 C C . ASP A 1 87 ? -11.939 -1.646 11.629 1.00 93.19 87 ASP A C 1
ATOM 684 O O . ASP A 1 87 ? -11.735 -2.745 12.143 1.00 93.19 87 ASP A O 1
ATOM 688 N N . GLU A 1 88 ? -11.333 -1.289 10.497 1.00 96.19 88 GLU A N 1
ATOM 689 C CA . GLU A 1 88 ? -10.339 -2.103 9.812 1.00 96.19 88 GLU A CA 1
ATOM 690 C C . GLU A 1 88 ? -9.371 -1.228 9.004 1.00 96.19 88 GLU A C 1
ATOM 692 O O . GLU A 1 88 ? -9.750 -0.156 8.526 1.00 96.19 88 GLU A O 1
ATOM 697 N N . PRO A 1 89 ? -8.132 -1.689 8.764 1.00 97.62 89 PRO A N 1
ATOM 698 C CA . PRO A 1 89 ? -7.208 -0.969 7.900 1.00 97.62 89 PRO A CA 1
ATOM 699 C C . PRO A 1 89 ? -7.701 -0.919 6.449 1.00 97.62 89 PRO A C 1
ATOM 701 O O . PRO A 1 89 ? -8.117 -1.935 5.877 1.00 97.62 89 PRO A O 1
ATOM 704 N N . VAL A 1 90 ? -7.576 0.258 5.831 1.00 97.81 90 VAL A N 1
ATOM 705 C CA . VAL A 1 90 ? -7.817 0.490 4.399 1.00 97.81 90 VAL A CA 1
ATOM 706 C C . VAL A 1 90 ? -6.540 1.020 3.752 1.00 97.81 90 VAL A C 1
ATOM 708 O O . VAL A 1 90 ? -6.144 2.151 4.011 1.00 97.81 90 VAL A O 1
ATOM 711 N N . LEU A 1 91 ? -5.889 0.232 2.897 1.00 97.88 91 LEU A N 1
ATOM 712 C CA . LEU A 1 91 ? -4.642 0.631 2.233 1.00 97.88 91 LEU A CA 1
ATOM 713 C C . LEU A 1 91 ? -4.918 1.557 1.049 1.00 97.88 91 LEU A C 1
ATOM 715 O O . LEU A 1 91 ? -5.667 1.193 0.138 1.00 97.88 91 LEU A O 1
ATOM 719 N N . LEU A 1 92 ? -4.288 2.730 1.037 1.00 96.62 92 LEU A N 1
ATOM 720 C CA . LEU A 1 92 ? -4.513 3.775 0.042 1.00 96.62 92 LEU A CA 1
ATOM 721 C C . LEU A 1 92 ? -3.335 3.945 -0.920 1.00 96.62 92 LEU A C 1
ATOM 723 O O . LEU A 1 92 ? -2.168 3.957 -0.523 1.00 96.62 92 LEU A O 1
ATOM 727 N N . CYS A 1 93 ? -3.682 4.167 -2.188 1.00 94.31 93 CYS A N 1
ATOM 728 C CA . CYS A 1 93 ? -2.796 4.693 -3.225 1.00 94.31 93 CYS A CA 1
ATOM 729 C C . CYS A 1 93 ? -3.555 5.674 -4.150 1.00 94.31 93 CYS A C 1
ATOM 731 O O . CYS A 1 93 ? -4.715 6.008 -3.902 1.00 94.31 93 CYS A O 1
ATOM 733 N N . PHE A 1 94 ? -2.918 6.161 -5.215 1.00 91.25 94 PHE A N 1
ATOM 734 C CA . PHE A 1 94 ? -3.499 7.123 -6.153 1.00 91.25 94 PHE A CA 1
ATOM 735 C C . PHE A 1 94 ? -4.423 6.489 -7.196 1.00 91.25 94 PHE A C 1
ATOM 737 O O . PHE A 1 94 ? -5.450 7.080 -7.529 1.00 91.25 94 PHE A O 1
ATOM 744 N N . GLU A 1 95 ? -4.089 5.311 -7.721 1.00 88.31 95 GLU A N 1
ATOM 745 C CA . GLU A 1 95 ? -4.780 4.726 -8.873 1.00 88.31 95 GLU A CA 1
ATOM 746 C C . GLU A 1 95 ? -6.228 4.369 -8.523 1.00 88.31 95 GLU A C 1
ATOM 748 O O . GLU A 1 95 ? -6.500 3.714 -7.515 1.00 88.31 95 GLU A O 1
ATOM 753 N N . SER A 1 96 ? -7.185 4.752 -9.365 1.00 83.12 96 SER A N 1
ATOM 754 C CA . SER A 1 96 ? -8.596 4.449 -9.118 1.00 83.12 96 SER A CA 1
ATOM 755 C C . SER A 1 96 ? -8.876 2.950 -9.233 1.00 83.12 96 SER A C 1
ATOM 757 O O . SER A 1 96 ? -8.295 2.262 -10.068 1.00 83.12 96 SER A O 1
ATOM 759 N N . ALA A 1 97 ? -9.849 2.453 -8.464 1.00 78.06 97 ALA A N 1
ATOM 760 C CA . ALA A 1 97 ? -10.395 1.107 -8.660 1.00 78.06 97 ALA A CA 1
ATOM 761 C C . ALA A 1 97 ? -10.886 0.889 -10.108 1.00 78.06 97 ALA A C 1
ATOM 763 O O . ALA A 1 97 ? -10.751 -0.197 -10.659 1.00 78.06 97 ALA A O 1
ATOM 764 N N . LYS A 1 98 ? -11.409 1.949 -10.746 1.00 76.88 98 LYS A N 1
ATOM 765 C CA . LYS A 1 98 ? -11.939 1.926 -12.121 1.00 76.88 98 LYS A CA 1
ATOM 766 C C . LYS A 1 98 ? -10.868 1.797 -13.204 1.00 76.88 98 LYS A C 1
ATOM 768 O O . LYS A 1 98 ? -11.220 1.650 -14.367 1.00 76.88 98 LYS A O 1
ATOM 773 N N . THR A 1 99 ? -9.598 1.956 -12.842 1.00 78.12 99 THR A N 1
ATOM 774 C CA . THR A 1 99 ? -8.479 1.943 -13.785 1.00 78.12 99 THR A CA 1
ATOM 775 C C . THR A 1 99 ? -7.503 0.818 -13.498 1.00 78.12 99 THR A C 1
ATOM 777 O O . THR A 1 99 ? -6.452 0.806 -14.115 1.00 78.12 99 THR A O 1
ATOM 780 N N . LEU A 1 100 ? -7.799 -0.111 -12.582 1.00 78.38 100 LEU A N 1
ATOM 781 C CA . LEU A 1 100 ? -6.866 -1.188 -12.222 1.00 78.38 100 LEU A CA 1
ATOM 782 C C . LEU A 1 100 ? -6.533 -2.117 -13.399 1.00 78.38 100 LEU A C 1
ATOM 784 O O . LEU A 1 100 ? -5.446 -2.683 -13.434 1.00 78.38 100 LEU A O 1
ATOM 788 N N . ASP A 1 101 ? -7.437 -2.235 -14.372 1.00 74.00 101 ASP A N 1
ATOM 789 C CA . ASP A 1 101 ? -7.244 -2.951 -15.637 1.00 74.00 101 ASP A CA 1
ATOM 790 C C . ASP A 1 101 ? -6.241 -2.254 -16.575 1.00 74.00 101 ASP A C 1
ATOM 792 O O . ASP A 1 101 ? -5.577 -2.910 -17.373 1.00 74.00 101 ASP A O 1
ATOM 796 N N . LYS A 1 102 ? -6.115 -0.926 -16.474 1.00 71.75 102 LYS A N 1
ATOM 797 C CA . LYS A 1 102 ? -5.275 -0.083 -17.351 1.00 71.75 102 LYS A CA 1
ATOM 798 C C . LYS A 1 102 ? -4.026 0.460 -16.660 1.00 71.75 102 LYS A C 1
ATOM 800 O O . LYS A 1 102 ? -3.068 0.843 -17.321 1.00 71.75 102 LYS A O 1
ATOM 805 N N . GLN A 1 103 ? -4.072 0.558 -15.340 1.00 78.50 103 GLN A N 1
ATOM 806 C CA . GLN A 1 103 ? -3.071 1.129 -14.451 1.00 78.50 103 GLN A CA 1
ATOM 807 C C . GLN A 1 103 ? -2.989 0.215 -13.229 1.00 78.50 103 GLN A C 1
ATOM 809 O O . GLN A 1 103 ? -3.656 0.460 -12.215 1.00 78.50 103 GLN A O 1
ATOM 814 N N . PRO A 1 104 ? -2.235 -0.888 -13.342 1.00 82.00 104 PRO A N 1
ATOM 815 C CA . PRO A 1 104 ? -2.069 -1.793 -12.225 1.00 82.00 104 PRO A CA 1
ATOM 816 C C . PRO A 1 104 ? -1.369 -1.056 -11.073 1.00 82.00 104 PRO A C 1
ATOM 818 O O . PRO A 1 104 ? -0.536 -0.176 -11.281 1.00 82.00 104 PRO A O 1
ATOM 821 N N . CYS A 1 105 ? -1.757 -1.383 -9.842 1.00 91.25 105 CYS A N 1
ATOM 822 C CA . CYS A 1 105 ? -1.353 -0.648 -8.646 1.00 91.25 105 CYS A CA 1
ATOM 823 C C . CYS A 1 105 ? -0.707 -1.587 -7.628 1.00 91.25 105 CYS A C 1
ATOM 825 O O . CYS A 1 105 ? -1.210 -2.686 -7.376 1.00 91.25 105 CYS A O 1
ATOM 827 N N . HIS A 1 106 ? 0.356 -1.129 -6.968 1.00 94.81 106 HIS A N 1
ATOM 828 C CA . HIS A 1 106 ? 1.084 -1.915 -5.972 1.00 94.81 106 HIS A CA 1
ATOM 829 C C . HIS A 1 106 ? 0.236 -2.303 -4.756 1.00 94.81 106 HIS A C 1
ATOM 831 O O . HIS A 1 106 ? 0.489 -3.346 -4.162 1.00 94.81 106 HIS A O 1
ATOM 837 N N . ARG A 1 107 ? -0.834 -1.560 -4.425 1.00 96.00 107 ARG A N 1
ATOM 838 C CA . ARG A 1 107 ? -1.755 -1.959 -3.341 1.00 96.00 107 ARG A CA 1
ATOM 839 C C . ARG A 1 107 ? -2.392 -3.330 -3.578 1.00 96.00 107 ARG A C 1
ATOM 841 O O . ARG A 1 107 ? -2.671 -4.050 -2.626 1.00 96.00 107 ARG A O 1
ATOM 848 N N . ARG A 1 108 ? -2.608 -3.705 -4.846 1.00 96.12 108 ARG A N 1
ATOM 849 C CA . ARG A 1 108 ? -3.129 -5.031 -5.208 1.00 96.12 108 ARG A CA 1
ATOM 850 C C . ARG A 1 108 ? -2.056 -6.116 -5.101 1.00 96.12 108 ARG A C 1
ATOM 852 O O . ARG A 1 108 ? -2.401 -7.249 -4.793 1.00 96.12 108 ARG A O 1
ATOM 859 N N . LEU A 1 109 ? -0.780 -5.764 -5.274 1.00 97.38 109 LEU A N 1
ATOM 860 C CA . LEU A 1 109 ? 0.346 -6.669 -5.016 1.00 97.38 109 LEU A CA 1
ATOM 861 C C . LEU A 1 109 ? 0.506 -6.934 -3.515 1.00 97.38 109 LEU A C 1
ATOM 863 O O . LEU A 1 109 ? 0.660 -8.082 -3.121 1.00 97.38 109 LEU A O 1
ATOM 867 N N . VAL A 1 110 ? 0.367 -5.904 -2.671 1.00 98.12 110 VAL A N 1
ATOM 868 C CA . VAL A 1 110 ? 0.333 -6.073 -1.205 1.00 98.12 110 VAL A CA 1
ATOM 869 C C . VAL A 1 110 ? -0.823 -6.981 -0.782 1.00 98.12 110 VAL A C 1
ATOM 871 O O . VAL A 1 110 ? -0.626 -7.869 0.039 1.00 98.12 110 VAL A O 1
ATOM 874 N N . ALA A 1 111 ? -2.018 -6.792 -1.354 1.00 97.94 111 ALA A N 1
ATOM 875 C CA . ALA A 1 111 ? -3.166 -7.656 -1.082 1.00 97.94 111 ALA A CA 1
ATOM 876 C C . ALA A 1 111 ? -2.871 -9.130 -1.412 1.00 97.94 111 ALA A C 1
ATOM 878 O O . ALA A 1 111 ? -3.098 -9.996 -0.573 1.00 97.94 111 ALA A O 1
ATOM 879 N N . ALA A 1 112 ? -2.320 -9.398 -2.600 1.00 97.56 112 ALA A N 1
ATOM 880 C CA . ALA A 1 112 ? -1.946 -10.748 -3.018 1.00 97.56 112 ALA A CA 1
ATOM 881 C C . ALA A 1 112 ? -0.824 -11.347 -2.150 1.00 97.56 112 ALA A C 1
ATOM 883 O O . ALA A 1 112 ? -0.837 -12.540 -1.859 1.00 97.56 112 ALA A O 1
ATOM 884 N N . TRP A 1 113 ? 0.133 -10.527 -1.711 1.00 98.50 113 TRP A N 1
ATOM 885 C CA . TRP A 1 113 ? 1.192 -10.941 -0.791 1.00 98.50 113 TRP A CA 1
ATOM 886 C C . TRP A 1 113 ? 0.634 -11.349 0.576 1.00 98.50 113 TRP A C 1
ATOM 888 O O . TRP A 1 113 ? 0.923 -12.448 1.036 1.00 98.50 113 TRP A O 1
ATOM 898 N N . LEU A 1 114 ? -0.223 -10.532 1.196 1.00 98.50 114 LEU A N 1
ATOM 899 C CA . LEU A 1 114 ? -0.857 -10.873 2.478 1.00 98.50 114 LEU A CA 1
ATOM 900 C C . LEU A 1 114 ? -1.712 -12.145 2.375 1.00 98.50 114 LEU A C 1
ATOM 902 O O . LEU A 1 114 ? -1.680 -12.994 3.264 1.00 98.50 114 LEU A O 1
ATOM 906 N N . GLU A 1 115 ? -2.443 -12.310 1.276 1.00 98.25 115 GLU A N 1
ATOM 907 C CA . GLU A 1 115 ? -3.215 -13.526 1.025 1.00 98.25 115 GLU A CA 1
ATOM 908 C C . GLU A 1 115 ? -2.310 -14.759 0.922 1.00 98.25 115 GLU A C 1
ATOM 910 O O . GLU A 1 115 ? -2.578 -15.777 1.558 1.00 98.25 115 GLU A O 1
ATOM 915 N N . ARG A 1 116 ? -1.217 -14.663 0.162 1.00 98.31 116 ARG A N 1
ATOM 916 C CA . ARG A 1 116 ? -0.285 -15.773 -0.051 1.00 98.31 116 ARG A CA 1
ATOM 917 C C . ARG A 1 116 ? 0.466 -16.173 1.218 1.00 98.31 116 ARG A C 1
ATOM 919 O O . ARG A 1 116 ? 0.611 -17.365 1.467 1.00 98.31 116 ARG A O 1
ATOM 926 N N . GLU A 1 117 ? 0.964 -15.207 1.987 1.00 98.38 117 GLU A N 1
ATOM 927 C CA . GLU A 1 117 ? 1.826 -15.491 3.142 1.00 98.38 117 GLU A CA 1
ATOM 928 C C . GLU A 1 117 ? 1.030 -15.874 4.398 1.00 98.38 117 GLU A C 1
ATOM 930 O O . GLU A 1 117 ? 1.484 -16.710 5.177 1.00 98.38 117 GLU A O 1
ATOM 935 N N . ILE A 1 118 ? -0.144 -15.266 4.622 1.00 98.31 118 ILE A N 1
ATOM 936 C CA . ILE A 1 118 ? -0.904 -15.427 5.878 1.00 98.31 118 ILE A CA 1
ATOM 937 C C . ILE A 1 118 ? -2.398 -15.721 5.678 1.00 98.31 118 ILE A C 1
ATOM 939 O O . ILE A 1 118 ? -3.154 -15.750 6.648 1.00 98.31 118 ILE A O 1
ATOM 943 N N . GLY A 1 119 ? -2.856 -15.935 4.442 1.00 98.06 119 GLY A N 1
ATOM 944 C CA . GLY A 1 119 ? -4.247 -16.300 4.146 1.00 98.06 119 GLY A CA 1
ATOM 945 C C . GLY A 1 119 ? -5.259 -15.160 4.292 1.00 98.06 119 GLY A C 1
ATOM 946 O O . GLY A 1 119 ? -6.467 -15.405 4.262 1.00 98.06 119 GLY A O 1
ATOM 947 N N . VAL A 1 120 ? -4.807 -13.912 4.461 1.00 97.56 120 VAL A N 1
ATOM 948 C CA . VAL A 1 120 ? -5.703 -12.766 4.660 1.00 97.56 120 VAL A CA 1
ATOM 949 C C . VAL A 1 120 ? -6.182 -12.210 3.323 1.00 97.56 120 VAL A C 1
ATOM 951 O O . VAL A 1 120 ? -5.415 -11.661 2.540 1.00 97.56 120 VAL A O 1
ATOM 954 N N . GLN A 1 121 ? -7.493 -12.277 3.106 1.00 97.50 121 GLN A N 1
ATOM 955 C CA . GLN A 1 121 ? -8.155 -11.675 1.952 1.00 97.50 121 GLN A CA 1
ATOM 956 C C . GLN A 1 121 ? -8.272 -10.156 2.120 1.00 97.50 121 GLN A C 1
ATOM 958 O O . GLN A 1 121 ? -8.854 -9.671 3.094 1.00 97.50 121 GLN A O 1
ATOM 963 N N . VAL A 1 122 ? -7.772 -9.397 1.142 1.00 97.12 122 VAL A N 1
ATOM 964 C CA . VAL A 1 122 ? -7.825 -7.926 1.143 1.00 97.12 122 VAL A CA 1
ATOM 965 C C . VAL A 1 122 ? -8.557 -7.436 -0.114 1.00 97.12 122 VAL A C 1
ATOM 967 O O . VAL A 1 122 ? -7.924 -7.118 -1.130 1.00 97.12 122 VAL A O 1
ATOM 970 N N . PRO A 1 123 ? -9.901 -7.386 -0.108 1.00 96.12 123 PRO A N 1
ATOM 971 C CA . PRO A 1 123 ? -10.663 -6.924 -1.263 1.00 96.12 123 PRO A CA 1
ATOM 972 C C . PRO A 1 123 ? -10.462 -5.420 -1.518 1.00 96.12 123 PRO A C 1
ATOM 974 O O . PRO A 1 123 ? -10.082 -4.652 -0.630 1.00 96.12 123 PRO A O 1
ATOM 977 N N . GLU A 1 124 ? -10.716 -4.980 -2.751 1.00 94.56 124 GLU A N 1
ATOM 978 C CA . GLU A 1 124 ? -10.869 -3.550 -3.046 1.00 94.56 124 GLU A CA 1
ATOM 979 C C . GLU A 1 124 ? -12.192 -3.065 -2.440 1.00 94.56 124 GLU A C 1
ATOM 981 O O . GLU A 1 124 ? -13.219 -3.746 -2.510 1.00 94.56 124 GLU A O 1
ATOM 986 N N . TRP A 1 125 ? -12.171 -1.888 -1.822 1.00 94.56 125 TRP A N 1
ATOM 987 C CA . TRP A 1 125 ? -13.354 -1.261 -1.262 1.00 94.56 125 TRP A CA 1
ATOM 988 C C . TRP A 1 125 ? -14.372 -1.009 -2.376 1.00 94.56 125 TRP A C 1
ATOM 990 O O . TRP A 1 125 ? -14.092 -0.332 -3.367 1.00 94.56 125 TRP A O 1
ATOM 1000 N N . ALA A 1 126 ? -15.576 -1.533 -2.180 1.00 86.75 126 ALA A N 1
ATOM 1001 C CA . ALA A 1 126 ? -16.726 -1.261 -3.018 1.00 86.75 126 ALA A CA 1
ATOM 1002 C C . ALA A 1 126 ? -17.781 -0.540 -2.183 1.00 86.75 126 ALA A C 1
ATOM 1004 O O . ALA A 1 126 ? -18.077 -0.944 -1.055 1.00 86.75 126 ALA A O 1
ATOM 1005 N N . LYS A 1 127 ? -18.379 0.513 -2.750 1.00 75.50 127 LYS A N 1
ATOM 1006 C CA . LYS A 1 127 ? -19.537 1.166 -2.140 1.00 75.50 127 LYS A CA 1
ATOM 1007 C C . LYS A 1 127 ? -20.652 0.128 -2.013 1.00 75.50 127 LYS A C 1
ATOM 1009 O O . LYS A 1 127 ? -21.087 -0.432 -3.020 1.00 75.50 127 LYS A O 1
ATOM 1014 N N . GLN A 1 128 ? -21.140 -0.101 -0.799 1.00 67.44 128 GLN A N 1
ATOM 1015 C CA . GLN A 1 128 ? -22.378 -0.849 -0.615 1.00 67.44 128 GLN A CA 1
ATOM 1016 C C . GLN A 1 128 ? -23.513 -0.053 -1.270 1.00 67.44 128 GLN A C 1
ATOM 1018 O O . GLN A 1 128 ? -23.735 1.114 -0.938 1.00 67.44 128 GLN A O 1
ATOM 1023 N N . LYS A 1 129 ? -24.215 -0.655 -2.238 1.00 55.44 129 LYS A N 1
ATOM 1024 C CA . LYS A 1 129 ? -25.488 -0.100 -2.709 1.00 55.44 129 LYS A CA 1
ATOM 1025 C C . LYS A 1 129 ? -26.462 -0.193 -1.544 1.00 55.44 129 LYS A C 1
ATOM 1027 O O . LYS A 1 129 ? -26.692 -1.287 -1.032 1.00 55.44 129 LYS A O 1
ATOM 1032 N N . SER A 1 130 ? -26.990 0.942 -1.097 1.00 51.31 130 SER A N 1
ATOM 1033 C CA . SER A 1 130 ? -28.030 0.912 -0.076 1.00 51.31 130 SER A CA 1
ATOM 1034 C C . SER A 1 130 ? -29.256 0.209 -0.665 1.00 51.31 130 SER A C 1
ATOM 1036 O O . SER A 1 130 ? -29.667 0.514 -1.785 1.00 51.31 130 SER A O 1
ATOM 1038 N N . LEU A 1 131 ? -29.843 -0.732 0.074 1.00 53.09 131 LEU A N 1
ATOM 1039 C CA . LEU A 1 131 ? -31.081 -1.411 -0.331 1.00 53.09 131 LEU A CA 1
ATOM 1040 C C . LEU A 1 131 ? -32.290 -0.454 -0.413 1.00 53.09 131 LEU A C 1
ATOM 1042 O O . LEU A 1 131 ? -33.330 -0.841 -0.929 1.00 53.09 131 LEU A O 1
ATOM 1046 N N . LEU A 1 132 ? -32.150 0.799 0.035 1.00 52.94 132 LEU A N 1
ATOM 1047 C CA . LEU A 1 132 ? -33.190 1.829 -0.038 1.00 52.94 132 LEU A CA 1
ATOM 1048 C C . LEU A 1 132 ? -33.372 2.419 -1.449 1.00 52.94 132 LEU A C 1
ATOM 1050 O O . LEU A 1 132 ? -34.426 2.974 -1.729 1.00 52.94 132 LEU A O 1
ATOM 1054 N N . GLU A 1 133 ? -32.402 2.263 -2.355 1.00 48.44 133 GLU A N 1
ATOM 1055 C CA . GLU A 1 133 ? -32.508 2.755 -3.743 1.00 48.44 133 GLU A CA 1
ATOM 1056 C C . GLU A 1 133 ? -33.158 1.736 -4.702 1.00 48.44 133 GLU A C 1
ATOM 1058 O O . GLU A 1 133 ? -33.383 2.049 -5.865 1.00 48.44 133 GLU A O 1
ATOM 1063 N N . ALA A 1 134 ? -33.453 0.513 -4.241 1.00 45.31 134 ALA A N 1
ATOM 1064 C CA . ALA A 1 134 ? -34.007 -0.568 -5.069 1.00 45.31 134 ALA A CA 1
ATOM 1065 C C . ALA A 1 134 ? -35.528 -0.772 -4.907 1.00 45.31 134 ALA A C 1
ATOM 1067 O O . ALA A 1 134 ? -36.082 -1.697 -5.497 1.00 45.31 134 ALA A O 1
ATOM 1068 N N . VAL A 1 135 ? -36.193 0.061 -4.098 1.00 49.88 135 VAL A N 1
ATOM 1069 C CA . VAL A 1 135 ? -37.639 -0.030 -3.800 1.00 49.88 135 VAL A CA 1
ATOM 1070 C C . VAL A 1 135 ? -38.372 1.290 -4.108 1.00 49.88 135 VAL A C 1
ATOM 1072 O O . VAL A 1 135 ? -39.493 1.491 -3.651 1.00 49.88 135 VAL A O 1
ATOM 1075 N N . ALA A 1 136 ? -37.743 2.194 -4.866 1.00 41.12 136 ALA A N 1
ATOM 1076 C CA . ALA A 1 136 ? -38.342 3.448 -5.328 1.00 41.12 136 ALA A CA 1
ATOM 1077 C C . ALA A 1 136 ? -38.664 3.384 -6.825 1.00 41.12 136 ALA A C 1
ATOM 1079 O O . ALA A 1 136 ? -37.789 2.915 -7.589 1.00 41.12 136 ALA A O 1
#

Foldseek 3Di:
DAEFALQCCLVVVQLAEELEPDDPVVSVDPHHYDPLSYQDPVLVVCPVVVVDDVVVSLVVSVVSCVVDDLVVVLVVQQVSCVVSPHPHHYYYDHDHPVCCVPDPDSSVSNQVVSCVRPNDHHYHDDDPDPPVVVPD

Secondary structure (DSSP, 8-state):
-EEEEHHHHHHHT---EE--SS-GGGGT--S-B-GGGSPPHHHHHHHHTTSS-HHHHHHHHHHHHTTS-HHHHHHHHHHHHHHTT-SS-EEEESS-GGGTTTS--HHHHHHHHHHHHH----PBP-PPPPGGGG--